Protein AF-A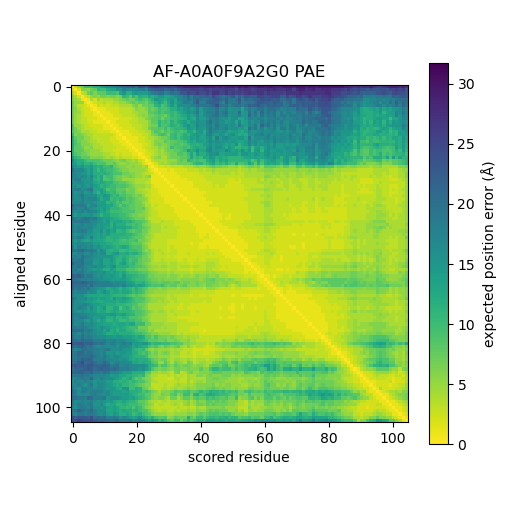0A0F9A2G0-F1 (afdb_monomer)

Sequence (105 aa):
MKNWKRGVAIFLLIVAPVAVYHLWPTDEARIRKLVMLEAQALGAEDMEAVMKGISFNYSDEKGLSYLLIKRLLERAFERYSDIKVSYNDMLVEVHEDGTATAVMD

Organism: NCBI:txid412755

Structure (mmCIF, N/CA/C/O backbone):
data_AF-A0A0F9A2G0-F1
#
_entry.id   AF-A0A0F9A2G0-F1
#
loop_
_atom_site.group_PDB
_atom_site.id
_atom_site.type_symbol
_atom_site.label_atom_id
_atom_site.label_alt_id
_atom_site.label_comp_id
_atom_site.label_asym_id
_atom_site.label_entity_id
_atom_site.label_seq_id
_atom_site.pdbx_PDB_ins_code
_atom_site.Cartn_x
_atom_site.Cartn_y
_atom_site.Cartn_z
_atom_site.occupancy
_atom_site.B_iso_or_equiv
_atom_site.auth_seq_id
_atom_site.auth_comp_id
_atom_site.auth_asym_id
_atom_site.auth_atom_id
_atom_site.pdbx_PDB_model_num
ATOM 1 N N . MET A 1 1 ? 40.776 -19.737 -24.112 1.00 56.19 1 MET A N 1
ATOM 2 C CA . MET A 1 1 ? 39.505 -19.787 -23.340 1.00 56.19 1 MET A CA 1
ATOM 3 C C . MET A 1 1 ? 39.167 -18.520 -22.525 1.00 56.19 1 MET A C 1
ATOM 5 O O . MET A 1 1 ? 38.017 -18.370 -22.134 1.00 56.19 1 MET A O 1
ATOM 9 N N . LYS A 1 2 ? 40.103 -17.585 -22.261 1.00 58.75 2 LYS A N 1
ATOM 10 C CA . LYS A 1 2 ? 39.864 -16.381 -21.422 1.00 58.75 2 LYS A CA 1
ATOM 11 C C . LYS A 1 2 ? 39.016 -15.280 -22.097 1.00 58.75 2 LYS A C 1
ATOM 13 O O . LYS A 1 2 ? 38.332 -14.530 -21.411 1.00 58.75 2 LYS A O 1
ATOM 18 N N . ASN A 1 3 ? 39.022 -15.215 -23.430 1.00 64.94 3 ASN A N 1
ATOM 19 C CA . ASN A 1 3 ? 38.399 -14.130 -24.206 1.00 64.94 3 ASN A CA 1
ATOM 20 C C . ASN A 1 3 ? 36.885 -14.326 -24.405 1.00 64.94 3 ASN A C 1
ATOM 22 O O . ASN A 1 3 ? 36.145 -13.354 -24.470 1.00 64.94 3 ASN A O 1
ATOM 26 N N . TRP A 1 4 ? 36.419 -15.579 -24.415 1.00 70.25 4 TRP A N 1
ATOM 27 C CA . TRP A 1 4 ? 34.996 -15.920 -24.517 1.00 70.25 4 TRP A CA 1
ATOM 28 C C . TRP A 1 4 ? 34.206 -15.436 -23.298 1.00 70.25 4 TRP A C 1
ATOM 30 O O . TRP A 1 4 ? 33.174 -14.790 -23.434 1.00 70.25 4 TRP A O 1
ATOM 40 N N . LYS A 1 5 ? 34.750 -15.650 -22.092 1.00 78.31 5 LYS A N 1
ATOM 41 C CA . LYS A 1 5 ? 34.139 -15.174 -20.840 1.00 78.31 5 LYS A CA 1
ATOM 42 C C . LYS A 1 5 ? 34.011 -13.646 -20.798 1.00 78.31 5 LYS A C 1
ATOM 44 O O . LYS A 1 5 ? 33.054 -13.136 -20.234 1.00 78.31 5 LYS A O 1
ATOM 49 N N . ARG A 1 6 ? 34.948 -12.923 -21.425 1.00 80.06 6 ARG A N 1
ATOM 50 C CA . ARG A 1 6 ? 34.902 -11.457 -21.557 1.00 80.06 6 ARG A CA 1
ATOM 51 C C . ARG A 1 6 ? 33.828 -11.008 -22.548 1.00 80.06 6 ARG A C 1
ATOM 53 O O . ARG A 1 6 ? 33.092 -10.085 -22.237 1.00 80.06 6 ARG A O 1
ATOM 60 N N . GLY A 1 7 ? 33.702 -11.690 -23.689 1.00 83.75 7 GLY A N 1
ATOM 61 C CA . GLY A 1 7 ? 32.632 -11.426 -24.657 1.00 83.75 7 GLY A CA 1
ATOM 62 C C . GLY A 1 7 ? 31.239 -11.653 -24.065 1.00 83.75 7 GLY A C 1
ATOM 63 O O . GLY A 1 7 ? 30.375 -10.792 -24.183 1.00 83.75 7 GLY A O 1
ATOM 64 N N . VAL A 1 8 ? 31.051 -12.759 -23.338 1.00 86.81 8 VAL A N 1
ATOM 65 C CA . VAL A 1 8 ? 29.795 -13.057 -22.626 1.00 86.81 8 VAL A CA 1
ATOM 66 C C . VAL A 1 8 ? 29.501 -12.021 -21.537 1.00 86.81 8 VAL A C 1
ATOM 68 O O . VAL A 1 8 ? 28.360 -11.590 -21.401 1.00 86.81 8 VAL A O 1
ATOM 71 N N . ALA A 1 9 ? 30.514 -11.582 -20.783 1.00 85.62 9 ALA A N 1
ATOM 72 C CA . ALA A 1 9 ? 30.334 -10.560 -19.753 1.00 85.62 9 ALA A CA 1
ATOM 73 C C . ALA A 1 9 ? 29.900 -9.204 -20.338 1.00 85.62 9 ALA A C 1
ATOM 75 O O . ALA A 1 9 ? 29.002 -8.571 -19.795 1.00 85.62 9 ALA A O 1
ATOM 76 N N . ILE A 1 10 ? 30.491 -8.782 -21.463 1.00 87.00 10 ILE A N 1
ATOM 77 C CA . ILE A 1 10 ? 30.102 -7.543 -22.158 1.00 87.00 10 ILE A CA 1
ATOM 78 C C . ILE A 1 10 ? 28.677 -7.662 -22.713 1.00 87.00 10 ILE A C 1
ATOM 80 O O . ILE A 1 10 ? 27.887 -6.733 -22.580 1.00 87.00 10 ILE A O 1
ATOM 84 N N . PHE A 1 11 ? 28.325 -8.820 -23.278 1.00 88.62 11 PHE A N 1
ATOM 85 C CA . PHE A 1 11 ? 26.973 -9.081 -23.767 1.00 88.62 11 PHE A CA 1
ATOM 86 C C . PHE A 1 11 ? 25.929 -8.995 -22.644 1.00 88.62 11 PHE A C 1
ATOM 88 O O . PHE A 1 11 ? 24.935 -8.289 -22.788 1.00 88.62 11 PHE A O 1
ATOM 95 N N . LEU A 1 12 ? 26.176 -9.632 -21.494 1.00 87.81 12 LEU A N 1
ATOM 96 C CA . LEU A 1 12 ? 25.285 -9.546 -20.331 1.00 87.81 12 LEU A CA 1
ATOM 97 C C . LEU A 1 12 ? 25.162 -8.120 -19.788 1.00 87.81 12 LEU A C 1
ATOM 99 O O . LEU A 1 12 ? 24.073 -7.728 -19.385 1.00 87.81 12 LEU A O 1
ATOM 103 N N . LEU A 1 13 ? 26.239 -7.333 -19.812 1.00 89.31 13 LEU A N 1
ATOM 104 C CA . LEU A 1 13 ? 26.227 -5.947 -19.339 1.00 89.31 13 LEU A CA 1
ATOM 105 C C . LEU A 1 13 ? 25.323 -5.042 -20.192 1.00 89.31 13 LEU A C 1
ATOM 107 O O . LEU A 1 13 ? 24.740 -4.103 -19.664 1.00 89.31 13 LEU A O 1
ATOM 111 N N . ILE A 1 14 ? 25.172 -5.343 -21.484 1.00 88.00 14 ILE A N 1
ATOM 112 C CA . ILE A 1 14 ? 24.284 -4.608 -22.396 1.00 88.00 14 ILE A CA 1
ATOM 113 C C . ILE A 1 14 ? 22.855 -5.162 -22.342 1.00 88.00 14 ILE A C 1
ATOM 115 O O . ILE A 1 14 ? 21.895 -4.398 -22.313 1.00 88.00 14 ILE A O 1
ATOM 119 N N . VAL A 1 15 ? 22.692 -6.486 -22.300 1.00 90.12 15 VAL A N 1
ATOM 120 C CA . VAL A 1 15 ? 21.367 -7.129 -22.324 1.00 90.12 15 VAL A CA 1
ATOM 121 C C . VAL A 1 15 ? 20.624 -6.968 -20.998 1.00 90.12 15 VAL A C 1
ATOM 123 O O . VAL A 1 15 ? 19.409 -6.794 -21.007 1.00 90.12 15 VAL A O 1
ATOM 126 N N . ALA A 1 16 ? 21.324 -6.981 -19.861 1.00 87.56 16 ALA A N 1
ATOM 127 C CA . ALA A 1 16 ? 20.703 -6.839 -18.546 1.00 87.56 16 ALA A CA 1
ATOM 128 C C . ALA A 1 16 ? 19.886 -5.539 -18.382 1.00 87.56 16 ALA A C 1
ATOM 130 O O . ALA A 1 16 ? 18.717 -5.651 -18.023 1.00 87.56 16 ALA A O 1
ATOM 131 N N . PRO A 1 17 ? 20.404 -4.326 -18.666 1.00 86.00 17 PRO A N 1
ATOM 132 C CA . PRO A 1 17 ? 19.614 -3.101 -18.521 1.00 86.00 17 PRO A CA 1
ATOM 133 C C . PRO A 1 17 ? 18.427 -3.039 -19.492 1.00 86.00 17 PRO A C 1
ATOM 135 O O . PRO A 1 17 ? 17.364 -2.558 -19.111 1.00 86.00 17 PRO A O 1
ATOM 138 N N . VAL A 1 18 ? 18.561 -3.584 -20.707 1.00 85.62 18 VAL A N 1
ATOM 139 C CA . VAL A 1 18 ? 17.450 -3.669 -21.675 1.00 85.62 18 VAL A CA 1
ATOM 140 C C . VAL A 1 18 ? 16.352 -4.609 -21.171 1.00 85.62 18 VAL A C 1
ATOM 142 O O . VAL A 1 18 ? 15.169 -4.278 -21.234 1.00 85.62 18 VAL A O 1
ATOM 145 N N . ALA A 1 19 ? 16.735 -5.764 -20.623 1.00 85.31 19 ALA A N 1
ATOM 146 C CA . ALA A 1 19 ? 15.794 -6.703 -20.026 1.00 85.31 19 ALA A CA 1
ATOM 147 C C . ALA A 1 19 ? 15.096 -6.099 -18.797 1.00 85.31 19 ALA A C 1
ATOM 149 O O . ALA A 1 19 ? 13.883 -6.230 -18.663 1.00 85.31 19 ALA A O 1
ATOM 150 N N . VAL A 1 20 ? 15.837 -5.396 -17.933 1.00 84.50 20 VAL A N 1
ATOM 151 C CA . VAL A 1 20 ? 15.280 -4.706 -16.758 1.00 84.50 20 VAL A CA 1
ATOM 152 C C . VAL A 1 20 ? 14.285 -3.626 -17.170 1.00 84.50 20 VAL A C 1
ATOM 154 O O . VAL A 1 20 ? 13.227 -3.543 -16.563 1.00 84.50 20 VAL A O 1
ATOM 157 N N . TYR A 1 21 ? 14.583 -2.845 -18.210 1.00 79.75 21 TYR A N 1
ATOM 158 C CA . TYR A 1 21 ? 13.673 -1.817 -18.719 1.00 79.75 21 TYR A CA 1
ATOM 159 C C . TYR A 1 21 ? 12.349 -2.411 -19.217 1.00 79.75 21 TYR A C 1
ATOM 161 O O . TYR A 1 21 ? 11.283 -1.920 -18.860 1.00 79.75 21 TYR A O 1
ATOM 169 N N . HIS A 1 22 ? 12.399 -3.504 -19.985 1.00 77.12 22 HIS A N 1
ATOM 170 C CA . HIS A 1 22 ? 11.187 -4.152 -20.497 1.00 77.12 22 HIS A CA 1
ATOM 171 C C . HIS A 1 22 ? 10.381 -4.913 -19.439 1.00 77.12 22 HIS A C 1
ATOM 173 O O . HIS A 1 22 ? 9.172 -5.061 -19.591 1.00 77.12 22 HIS A O 1
ATOM 179 N N . LEU A 1 23 ? 11.037 -5.410 -18.390 1.00 79.81 23 LEU A N 1
ATOM 180 C CA . LEU A 1 23 ? 10.389 -6.116 -17.282 1.00 79.81 23 LEU A CA 1
ATOM 181 C C . LEU A 1 23 ? 9.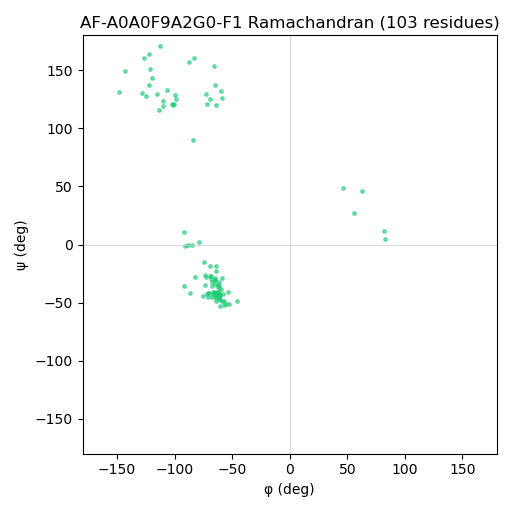983 -5.173 -16.140 1.00 79.81 23 LEU A C 1
ATOM 183 O O . LEU A 1 23 ? 9.428 -5.640 -15.142 1.00 79.81 23 LEU A O 1
ATOM 187 N N . TRP A 1 24 ? 10.271 -3.872 -16.251 1.00 79.62 24 TRP A N 1
ATOM 188 C CA . TRP A 1 24 ? 9.935 -2.919 -15.205 1.00 79.62 24 TRP A CA 1
ATOM 189 C C . TRP A 1 24 ? 8.414 -2.743 -15.136 1.00 79.62 24 TRP A C 1
ATOM 191 O O . TRP A 1 24 ? 7.784 -2.449 -16.154 1.00 79.62 24 TRP A O 1
ATOM 201 N N . PRO A 1 25 ? 7.795 -2.935 -13.960 1.00 80.38 25 PRO A N 1
ATOM 202 C CA . PRO A 1 25 ? 6.353 -2.804 -13.832 1.00 80.38 25 PRO A CA 1
ATOM 203 C C . PRO A 1 25 ? 5.927 -1.356 -14.090 1.00 80.38 25 PRO A C 1
ATOM 205 O O . PRO A 1 25 ? 6.556 -0.422 -13.588 1.00 80.38 25 PRO A O 1
ATOM 208 N N . THR A 1 26 ? 4.839 -1.181 -14.841 1.00 86.56 26 THR A N 1
ATOM 209 C CA . THR A 1 26 ? 4.227 0.134 -15.063 1.00 86.56 26 THR A CA 1
ATOM 210 C C . THR A 1 26 ? 3.655 0.681 -13.758 1.00 86.56 26 THR A C 1
ATOM 212 O O . THR A 1 26 ? 3.280 -0.083 -12.861 1.00 86.56 26 THR A O 1
ATOM 215 N N . ASP A 1 27 ? 3.561 2.005 -13.641 1.00 86.31 27 ASP A N 1
ATOM 216 C CA . ASP A 1 27 ? 3.005 2.629 -12.437 1.00 86.31 27 ASP A CA 1
ATOM 217 C C . ASP A 1 27 ? 1.544 2.229 -12.207 1.00 86.31 27 ASP A C 1
ATOM 219 O O . ASP A 1 27 ? 1.174 1.916 -11.077 1.00 86.31 27 ASP A O 1
ATOM 223 N N . GLU A 1 28 ? 0.756 2.068 -13.273 1.00 86.62 28 GLU A N 1
ATOM 224 C CA . GLU A 1 28 ? -0.584 1.478 -13.194 1.00 86.62 28 GLU A CA 1
ATOM 225 C C . GLU A 1 28 ? -0.567 0.085 -12.542 1.00 86.62 28 GLU A C 1
ATOM 227 O O . GLU A 1 28 ? -1.316 -0.175 -11.596 1.00 86.62 28 GLU A O 1
ATOM 232 N N . ALA A 1 29 ? 0.300 -0.821 -13.010 1.00 86.75 29 ALA A N 1
ATOM 233 C CA . ALA A 1 29 ? 0.382 -2.174 -12.464 1.00 86.75 29 ALA A CA 1
ATOM 234 C C . ALA A 1 29 ? 0.793 -2.162 -10.983 1.00 86.75 29 ALA A C 1
ATOM 236 O O . ALA A 1 29 ? 0.316 -2.984 -10.194 1.00 86.75 29 ALA A O 1
ATOM 237 N N . ARG A 1 30 ? 1.652 -1.215 -10.586 1.00 88.50 30 ARG A N 1
ATOM 238 C CA . ARG A 1 30 ? 2.056 -1.017 -9.188 1.00 88.50 30 ARG A CA 1
ATOM 239 C C . ARG A 1 30 ? 0.894 -0.521 -8.332 1.00 88.50 30 ARG A C 1
ATOM 241 O O . ARG A 1 30 ? 0.688 -1.078 -7.257 1.00 88.50 30 ARG A O 1
ATOM 248 N N . ILE A 1 31 ? 0.125 0.457 -8.808 1.00 89.25 31 ILE A N 1
ATOM 249 C CA . ILE A 1 31 ? -1.047 1.003 -8.104 1.00 89.25 31 ILE A CA 1
ATOM 250 C C . ILE A 1 31 ? -2.122 -0.071 -7.952 1.00 89.25 31 ILE A C 1
ATOM 252 O O . ILE A 1 31 ? -2.582 -0.323 -6.841 1.00 89.25 31 ILE A O 1
ATOM 256 N N . ARG A 1 32 ? -2.455 -0.788 -9.031 1.00 88.75 32 ARG A N 1
ATOM 257 C CA . ARG A 1 32 ? -3.428 -1.890 -8.991 1.00 88.75 32 ARG A CA 1
ATOM 258 C C . ARG A 1 32 ? -3.011 -2.971 -7.994 1.00 88.75 32 ARG A C 1
ATOM 260 O O . ARG A 1 32 ? -3.837 -3.464 -7.229 1.00 88.75 32 ARG A O 1
ATOM 267 N N . LYS A 1 33 ? -1.722 -3.329 -7.976 1.00 90.12 33 LYS A N 1
ATOM 268 C CA . LYS A 1 33 ? -1.182 -4.286 -7.006 1.00 90.12 33 LYS A CA 1
ATOM 269 C C . LYS A 1 33 ? -1.269 -3.757 -5.574 1.00 90.12 33 LYS A C 1
ATOM 271 O O . LYS A 1 33 ? -1.607 -4.531 -4.688 1.00 90.12 33 LYS A O 1
ATOM 276 N N . LEU A 1 34 ? -0.969 -2.477 -5.351 1.00 90.81 34 LEU A N 1
ATOM 277 C CA . LEU A 1 34 ? -1.068 -1.848 -4.035 1.00 90.81 34 LEU A CA 1
ATOM 278 C C . LEU A 1 34 ? -2.507 -1.918 -3.522 1.00 90.81 34 LEU A C 1
ATOM 280 O O . LEU A 1 34 ? -2.731 -2.483 -2.461 1.00 90.81 34 LEU A O 1
ATOM 284 N N . VAL A 1 35 ? -3.487 -1.470 -4.307 1.00 89.94 35 VAL A N 1
ATOM 285 C CA . VAL A 1 35 ? -4.904 -1.504 -3.906 1.00 89.94 35 VAL A CA 1
ATOM 286 C C . VAL A 1 35 ? -5.387 -2.933 -3.630 1.00 89.94 35 VAL A C 1
ATOM 288 O O . VAL A 1 35 ? -6.113 -3.166 -2.668 1.00 89.94 35 VAL A O 1
ATOM 291 N N . MET A 1 36 ? -4.946 -3.913 -4.425 1.00 89.75 36 MET A N 1
ATOM 292 C CA . MET A 1 36 ? -5.249 -5.324 -4.170 1.00 89.75 36 MET A CA 1
ATOM 293 C C . MET A 1 36 ? -4.683 -5.812 -2.826 1.00 89.75 36 MET A C 1
ATOM 295 O O . MET A 1 36 ? -5.360 -6.553 -2.115 1.00 89.75 36 MET A O 1
ATOM 299 N N . LEU A 1 37 ? -3.447 -5.436 -2.487 1.00 92.19 37 LEU A N 1
ATOM 300 C CA . LEU A 1 37 ? -2.826 -5.806 -1.212 1.00 92.19 37 LEU A CA 1
ATOM 301 C C . LEU A 1 37 ? -3.544 -5.146 -0.031 1.00 92.19 37 LEU A C 1
ATOM 303 O O . LEU A 1 37 ? -3.799 -5.816 0.963 1.00 92.19 37 LEU A O 1
ATOM 307 N N . GLU A 1 38 ? -3.936 -3.882 -0.173 1.00 91.94 38 GLU A N 1
ATOM 308 C CA . GLU A 1 38 ? -4.721 -3.160 0.832 1.00 91.94 38 GLU A CA 1
ATOM 309 C C . GLU A 1 38 ? -6.094 -3.803 1.055 1.00 91.94 38 GLU A C 1
ATOM 311 O O . GLU A 1 38 ? -6.511 -4.000 2.194 1.00 91.94 38 GLU A O 1
ATOM 316 N N . ALA A 1 39 ? -6.782 -4.214 -0.015 1.00 91.31 39 ALA A N 1
ATOM 317 C CA . ALA A 1 39 ? -8.056 -4.923 0.093 1.00 91.31 39 ALA A CA 1
ATOM 318 C C . ALA A 1 39 ? -7.913 -6.259 0.846 1.00 91.31 39 ALA A C 1
ATOM 320 O O . ALA A 1 39 ? -8.762 -6.599 1.671 1.00 91.31 39 ALA A O 1
ATOM 321 N N . GLN A 1 40 ? -6.828 -7.001 0.595 1.00 92.94 40 GLN A N 1
ATOM 322 C CA . GLN A 1 40 ? -6.524 -8.236 1.325 1.00 92.94 40 GLN A CA 1
ATOM 323 C C . GLN A 1 40 ? -6.196 -7.963 2.796 1.00 92.94 40 GLN A C 1
ATOM 325 O O . GLN A 1 40 ? -6.690 -8.676 3.664 1.00 92.94 40 GLN A O 1
ATOM 330 N N . ALA A 1 41 ? -5.405 -6.927 3.078 1.00 94.0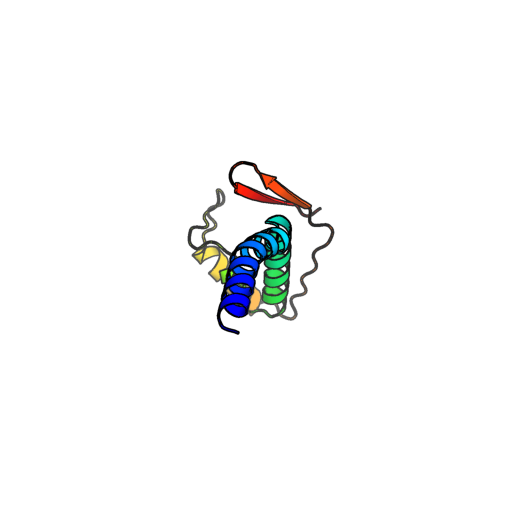6 41 ALA A N 1
ATOM 331 C CA . ALA A 1 41 ? -5.048 -6.530 4.436 1.00 94.06 41 ALA A CA 1
ATOM 332 C C . ALA A 1 41 ? -6.277 -6.097 5.249 1.00 94.06 41 ALA A C 1
ATOM 334 O O . ALA A 1 41 ? -6.435 -6.518 6.393 1.00 94.06 41 ALA A O 1
ATOM 335 N N . LEU A 1 42 ? -7.186 -5.329 4.638 1.00 93.31 42 LEU A N 1
ATOM 336 C CA . LEU A 1 42 ? -8.467 -4.946 5.234 1.00 93.31 42 LEU A CA 1
ATOM 337 C C . LEU A 1 42 ? -9.337 -6.168 5.547 1.00 93.31 42 LEU A C 1
ATOM 339 O O . LEU A 1 42 ? -9.892 -6.250 6.638 1.00 93.31 42 LEU A O 1
ATOM 343 N N . GLY A 1 43 ? -9.447 -7.117 4.612 1.00 91.69 43 GLY A N 1
ATOM 344 C CA . GLY A 1 43 ? -10.224 -8.342 4.825 1.00 91.69 43 GLY A CA 1
ATOM 345 C C . GLY A 1 43 ? -9.612 -9.294 5.858 1.00 91.69 43 GLY A C 1
ATOM 346 O O . GLY A 1 43 ? -10.330 -10.045 6.506 1.00 91.69 43 GLY A O 1
ATOM 347 N N . ALA A 1 44 ? -8.291 -9.249 6.035 1.00 94.12 44 ALA A N 1
ATOM 348 C CA . ALA A 1 44 ? -7.577 -9.985 7.075 1.00 94.12 44 ALA A CA 1
ATOM 349 C C . ALA A 1 44 ? -7.535 -9.247 8.427 1.00 94.12 44 ALA A C 1
ATOM 351 O O . ALA A 1 44 ? -6.933 -9.761 9.367 1.00 94.12 44 ALA A O 1
ATOM 352 N N . GLU A 1 45 ? -8.129 -8.050 8.515 1.00 93.69 45 GLU A N 1
ATOM 353 C CA . GLU A 1 45 ? -8.096 -7.179 9.697 1.00 93.69 45 GLU A CA 1
ATOM 354 C C . GLU A 1 45 ? -6.653 -6.851 10.165 1.00 93.69 45 GLU A C 1
ATOM 356 O O . GLU A 1 45 ? -6.395 -6.544 11.331 1.00 93.69 45 GLU A O 1
ATOM 361 N N . ASP A 1 46 ? -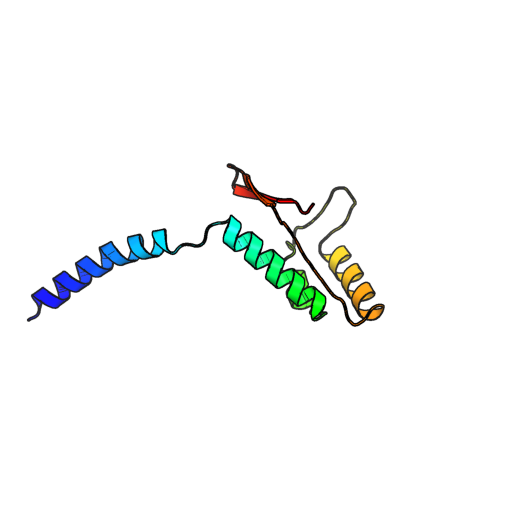5.686 -6.867 9.237 1.00 94.81 46 ASP A N 1
ATOM 362 C CA . ASP A 1 46 ? -4.273 -6.582 9.509 1.00 94.81 46 ASP A CA 1
ATOM 363 C C . ASP A 1 46 ? -4.011 -5.070 9.480 1.00 94.81 46 ASP A C 1
ATOM 365 O O . ASP A 1 46 ? -3.672 -4.474 8.455 1.00 94.81 46 ASP A O 1
ATOM 369 N N . MET A 1 47 ? -4.160 -4.440 10.646 1.00 94.69 47 MET A N 1
ATOM 370 C CA . MET A 1 47 ? -3.937 -3.004 10.837 1.00 94.69 47 MET A CA 1
ATOM 371 C C . MET A 1 47 ? -2.556 -2.538 10.363 1.00 94.69 47 MET A C 1
ATOM 373 O O . MET A 1 47 ? -2.422 -1.447 9.808 1.00 94.69 47 MET A O 1
ATOM 377 N N . GLU A 1 48 ? -1.506 -3.320 10.617 1.00 93.69 48 GLU A N 1
ATOM 378 C CA . GLU A 1 48 ? -0.150 -2.902 10.269 1.00 93.69 48 GLU A CA 1
ATOM 379 C C . GLU A 1 48 ? 0.036 -2.899 8.753 1.00 93.69 48 GLU A C 1
ATOM 381 O O . GLU A 1 48 ? 0.635 -1.970 8.207 1.00 93.69 48 GLU A O 1
ATOM 386 N N . ALA A 1 49 ? -0.491 -3.919 8.076 1.00 94.31 49 ALA A N 1
ATOM 387 C CA . ALA A 1 49 ? -0.470 -3.993 6.626 1.00 94.31 49 ALA A CA 1
ATOM 388 C C . ALA A 1 49 ? -1.290 -2.864 5.986 1.00 94.31 49 ALA A C 1
ATOM 390 O O . ALA A 1 49 ? -0.751 -2.186 5.118 1.00 94.31 49 ALA A O 1
ATOM 391 N N . VAL A 1 50 ? -2.510 -2.587 6.466 1.00 94.56 50 VAL A N 1
ATOM 392 C CA . VAL A 1 50 ? -3.354 -1.500 5.925 1.00 94.56 50 VAL A CA 1
ATOM 393 C C . VAL A 1 50 ? -2.685 -0.131 6.071 1.00 94.56 50 VAL A C 1
ATOM 395 O O . VAL A 1 50 ? -2.666 0.698 5.163 1.00 94.56 50 VAL A O 1
ATOM 398 N N . MET A 1 51 ? -2.081 0.139 7.228 1.00 94.69 51 MET A N 1
ATOM 399 C CA . MET A 1 51 ? -1.447 1.438 7.445 1.00 94.69 51 MET A CA 1
ATOM 400 C C . MET A 1 51 ? -0.189 1.645 6.584 1.00 94.69 51 MET A C 1
ATOM 402 O O . MET A 1 51 ? 0.199 2.794 6.381 1.00 94.69 51 MET A O 1
ATOM 406 N N . LYS A 1 52 ? 0.437 0.586 6.039 1.00 94.00 52 LYS A N 1
ATOM 407 C CA . LYS A 1 52 ? 1.584 0.708 5.113 1.00 94.00 52 LYS A CA 1
ATOM 408 C C . LYS A 1 52 ? 1.193 1.290 3.754 1.00 94.00 52 LYS A C 1
ATOM 410 O O . LYS A 1 52 ? 2.044 1.917 3.123 1.00 94.00 52 LYS A O 1
ATOM 415 N N . GLY A 1 53 ? -0.054 1.118 3.316 1.00 91.62 53 GLY A N 1
ATOM 416 C CA . GLY A 1 53 ? -0.571 1.742 2.097 1.00 91.62 53 GLY A CA 1
ATOM 417 C C . GLY A 1 53 ? -0.866 3.233 2.240 1.00 91.62 53 GLY A C 1
ATOM 418 O O . GLY A 1 53 ? -1.014 3.932 1.238 1.00 91.62 53 GLY A O 1
ATOM 419 N N . ILE A 1 54 ? -0.926 3.744 3.472 1.00 92.81 54 ILE A N 1
ATOM 420 C CA . ILE A 1 54 ? -1.266 5.137 3.761 1.00 92.81 54 ILE A CA 1
ATOM 421 C C . ILE A 1 54 ? 0.010 5.932 4.024 1.00 92.81 54 ILE A C 1
ATOM 423 O O . ILE A 1 54 ? 0.835 5.584 4.867 1.00 92.81 54 ILE A O 1
ATOM 427 N N . SER A 1 55 ? 0.161 7.060 3.329 1.00 92.06 55 SER A N 1
ATOM 428 C CA . SER A 1 55 ? 1.280 7.973 3.567 1.00 92.06 55 SER A CA 1
ATOM 429 C C . SER A 1 55 ? 1.284 8.480 5.012 1.00 92.06 55 SER A C 1
ATOM 431 O O . SER A 1 55 ? 0.275 8.979 5.507 1.00 92.06 55 SER A O 1
ATOM 433 N N . PHE A 1 56 ? 2.443 8.440 5.673 1.00 93.81 56 PHE A N 1
ATOM 434 C CA . PHE A 1 56 ? 2.615 9.002 7.020 1.00 93.81 56 PHE A CA 1
ATOM 435 C C . PHE A 1 56 ? 2.288 10.504 7.082 1.00 93.81 56 PHE A C 1
ATOM 437 O O . PHE A 1 56 ? 1.828 11.004 8.106 1.00 93.81 56 PHE A O 1
ATOM 444 N N . ASN A 1 57 ? 2.476 11.207 5.962 1.00 94.31 57 ASN A N 1
ATOM 445 C CA . ASN A 1 57 ? 2.169 12.629 5.818 1.00 94.31 57 ASN A CA 1
ATOM 446 C C . ASN A 1 57 ? 0.748 12.876 5.294 1.00 94.31 57 ASN A C 1
ATOM 448 O O . ASN A 1 57 ? 0.437 13.998 4.897 1.00 94.31 57 ASN A O 1
ATOM 452 N N . TYR A 1 58 ? -0.104 11.846 5.237 1.00 92.62 58 TYR A N 1
ATOM 453 C CA . TYR A 1 58 ? -1.477 12.006 4.782 1.00 92.62 58 TYR A CA 1
ATOM 454 C C . TYR A 1 58 ? -2.215 13.013 5.666 1.00 92.62 58 TYR A C 1
ATOM 456 O O . TYR A 1 58 ? -2.291 12.854 6.891 1.00 92.62 58 TYR A O 1
ATOM 464 N N . SER A 1 59 ? -2.785 14.019 5.009 1.00 94.31 59 SER A N 1
ATOM 465 C CA . SER A 1 59 ? -3.732 14.972 5.564 1.00 94.31 59 SER A CA 1
ATOM 466 C C . SER A 1 59 ? -4.687 15.382 4.453 1.00 94.31 59 SER A C 1
ATOM 468 O O . SER A 1 59 ? -4.225 15.750 3.374 1.00 94.31 59 SER A O 1
ATOM 470 N N . ASP A 1 60 ? -5.990 15.352 4.710 1.00 92.00 60 ASP A N 1
ATOM 471 C CA . ASP A 1 60 ? -6.990 15.841 3.759 1.00 92.00 60 ASP A CA 1
ATOM 472 C C . ASP A 1 60 ? -7.718 17.101 4.243 1.00 92.00 60 ASP A C 1
ATOM 474 O O . ASP A 1 60 ? -7.592 17.535 5.391 1.00 92.00 60 ASP A O 1
ATOM 478 N N . GLU A 1 61 ? -8.495 17.697 3.338 1.00 93.00 61 GLU A N 1
ATOM 479 C CA . GLU A 1 61 ? -9.287 18.908 3.586 1.00 93.00 61 GLU A CA 1
ATOM 480 C C . GLU A 1 61 ? -10.383 18.706 4.644 1.00 93.00 61 GLU A C 1
ATOM 482 O O . GLU A 1 61 ? -10.884 19.670 5.221 1.00 93.00 61 GLU A O 1
ATOM 487 N N . LYS A 1 62 ? -10.756 17.451 4.923 1.00 90.19 62 LYS A N 1
ATOM 488 C CA . LYS A 1 62 ? -11.758 17.082 5.930 1.00 90.19 62 LYS A CA 1
ATOM 489 C C . LYS A 1 62 ? -11.137 16.899 7.320 1.00 90.19 62 LYS A C 1
ATOM 491 O O . LYS A 1 62 ? -11.859 16.606 8.273 1.00 90.19 62 LYS A O 1
ATOM 496 N N . GLY A 1 63 ? -9.822 17.082 7.451 1.00 89.94 63 GLY A N 1
ATOM 497 C CA . GLY A 1 63 ? -9.083 16.944 8.703 1.00 89.94 63 GLY A CA 1
ATOM 498 C C . GLY A 1 63 ? -8.716 15.501 9.059 1.00 89.94 63 GLY A C 1
ATOM 499 O O . GLY A 1 63 ? -8.292 15.249 10.192 1.00 89.94 63 GLY A O 1
ATOM 500 N N . LEU A 1 64 ? -8.860 14.543 8.134 1.00 94.06 64 LEU A N 1
ATOM 501 C CA . LEU A 1 64 ? -8.325 13.201 8.337 1.00 94.06 64 LEU A CA 1
ATOM 502 C C . LEU A 1 64 ? -6.809 13.243 8.198 1.00 94.06 64 LEU A C 1
ATOM 504 O O 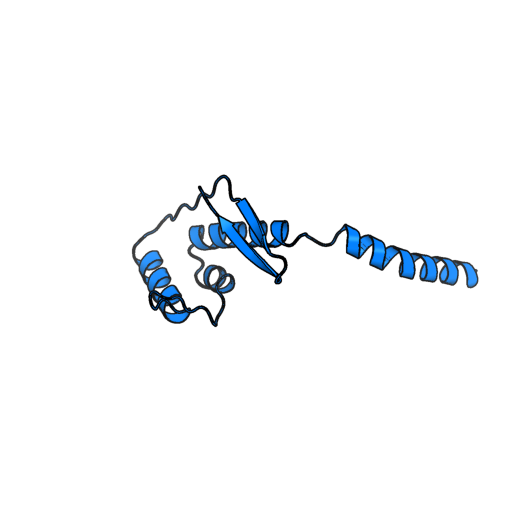. LEU A 1 64 ? -6.268 13.747 7.221 1.00 94.06 64 LEU A O 1
ATOM 508 N N . SER A 1 65 ? -6.131 12.674 9.188 1.00 96.38 65 SER A N 1
ATOM 509 C CA . SER A 1 65 ? -4.682 12.492 9.209 1.00 96.38 65 SER A CA 1
ATOM 510 C C . SER A 1 65 ? -4.347 11.016 9.366 1.00 96.38 65 SER A C 1
ATOM 512 O O . SER A 1 65 ? -5.191 10.237 9.816 1.00 96.38 65 SER A O 1
ATOM 514 N N . TYR A 1 66 ? -3.100 10.640 9.081 1.00 94.69 66 TYR A N 1
ATOM 515 C CA . TYR A 1 66 ? -2.598 9.275 9.279 1.00 94.69 66 TYR A CA 1
ATOM 516 C C . TYR A 1 66 ? -2.994 8.673 10.644 1.00 94.69 66 TYR A C 1
ATOM 518 O O . TYR A 1 66 ? -3.544 7.574 10.725 1.00 94.69 66 TYR A O 1
ATOM 526 N N . LEU A 1 67 ? -2.788 9.424 11.735 1.00 95.44 67 LEU A N 1
ATOM 527 C CA . LEU A 1 67 ? -3.127 8.969 13.089 1.00 95.44 67 LEU A CA 1
ATOM 528 C C . LEU A 1 67 ? -4.636 8.830 13.312 1.00 95.44 67 LEU A C 1
ATOM 530 O O . LEU A 1 67 ? -5.069 7.940 14.047 1.00 95.44 67 LEU A O 1
ATOM 534 N N . LEU A 1 68 ? -5.436 9.719 12.718 1.00 95.25 68 LEU A N 1
ATOM 535 C CA . LEU A 1 68 ? -6.885 9.657 12.853 1.00 95.25 68 LEU A CA 1
ATOM 536 C C . LEU A 1 68 ? -7.449 8.463 12.082 1.00 95.25 68 LEU A C 1
ATOM 538 O O . LEU A 1 68 ? -8.278 7.745 12.635 1.00 95.25 68 LEU A O 1
ATOM 542 N N . ILE A 1 69 ? -6.952 8.206 10.868 1.00 95.38 69 ILE A N 1
ATOM 543 C CA . ILE A 1 69 ? -7.336 7.034 10.074 1.00 95.38 69 ILE A CA 1
ATOM 544 C C . ILE A 1 69 ? -7.030 5.751 10.841 1.00 95.38 69 ILE A C 1
ATOM 546 O O . ILE A 1 69 ? -7.933 4.937 11.024 1.00 95.38 69 ILE A O 1
ATOM 550 N N . LYS A 1 70 ? -5.814 5.616 11.390 1.00 95.81 70 LYS A N 1
ATOM 551 C CA . LYS A 1 70 ? -5.438 4.452 12.202 1.00 95.81 70 LYS A CA 1
ATOM 552 C C . LYS A 1 70 ? -6.439 4.192 13.330 1.00 95.81 70 LYS A C 1
ATOM 554 O O . LYS A 1 70 ? -6.986 3.102 13.438 1.00 95.81 70 LYS A O 1
ATOM 559 N N . ARG A 1 71 ? -6.756 5.221 14.122 1.00 96.06 71 ARG A N 1
ATOM 560 C CA . ARG A 1 71 ? -7.712 5.104 15.241 1.00 96.06 71 ARG A CA 1
ATOM 561 C C . ARG A 1 71 ? -9.143 4.792 14.807 1.00 96.06 71 ARG A C 1
ATOM 563 O O . ARG A 1 71 ? -9.919 4.282 15.616 1.00 96.06 71 ARG A O 1
ATOM 570 N N . LEU A 1 72 ? -9.543 5.211 13.608 1.00 95.12 72 LEU A N 1
ATOM 571 C CA . LEU A 1 72 ? -10.867 4.914 13.063 1.00 95.12 72 LEU A CA 1
ATOM 572 C C . LEU A 1 72 ? -10.942 3.462 12.595 1.00 95.12 72 LEU A C 1
ATOM 574 O O . LEU A 1 72 ? -11.912 2.783 12.923 1.00 95.12 72 LEU A O 1
ATOM 578 N N . LEU A 1 73 ? -9.909 2.986 11.899 1.00 94.38 73 LEU A N 1
ATOM 579 C CA . LEU A 1 73 ? -9.807 1.600 11.458 1.00 94.38 73 LEU A CA 1
ATOM 580 C C . LEU A 1 73 ? -9.705 0.642 12.653 1.00 94.38 73 LEU A C 1
ATOM 582 O O . LEU A 1 73 ? -10.409 -0.358 12.668 1.00 94.38 73 LEU A O 1
ATOM 586 N N . GLU A 1 74 ? -8.916 0.969 13.687 1.00 95.19 74 GLU A N 1
ATOM 587 C CA . GLU A 1 74 ? -8.796 0.146 14.908 1.00 95.19 74 GLU A CA 1
ATOM 588 C C . GLU A 1 74 ? -10.170 -0.061 15.551 1.00 95.19 74 GLU A C 1
ATOM 590 O O . GLU A 1 74 ? -10.595 -1.186 15.796 1.00 95.19 74 GLU A O 1
ATOM 595 N N . ARG A 1 75 ? -10.931 1.027 15.712 1.00 95.06 75 ARG A N 1
ATOM 596 C CA . ARG A 1 75 ? -12.304 0.960 16.227 1.00 95.06 75 ARG A CA 1
ATOM 597 C C . ARG A 1 75 ? -13.263 0.210 15.307 1.00 95.06 75 ARG A C 1
ATOM 599 O O . ARG A 1 75 ? -14.251 -0.337 15.794 1.00 95.06 75 ARG A O 1
ATOM 606 N N . ALA A 1 76 ? -13.038 0.236 13.995 1.00 93.56 76 ALA A N 1
ATOM 607 C CA . ALA A 1 76 ? -13.853 -0.511 13.047 1.00 93.56 76 ALA A CA 1
ATOM 608 C C . ALA A 1 76 ? -13.592 -2.018 13.173 1.00 93.56 76 ALA A C 1
ATOM 610 O O . ALA A 1 76 ? -14.555 -2.772 13.267 1.00 93.56 76 ALA A O 1
ATOM 611 N N . PHE A 1 77 ? -12.328 -2.435 13.259 1.00 93.88 77 PHE A N 1
ATOM 612 C CA . PHE A 1 77 ? -11.935 -3.841 13.420 1.00 93.88 77 PHE A CA 1
ATOM 613 C C . PHE A 1 77 ? -12.341 -4.405 14.789 1.00 93.88 77 PHE A C 1
ATOM 615 O O . PHE A 1 77 ? -12.718 -5.561 14.899 1.00 93.88 77 PHE A O 1
ATOM 622 N N . GLU A 1 78 ? -12.361 -3.588 15.846 1.00 93.69 78 GLU A N 1
ATOM 623 C CA . GLU A 1 78 ? -12.901 -4.015 17.147 1.0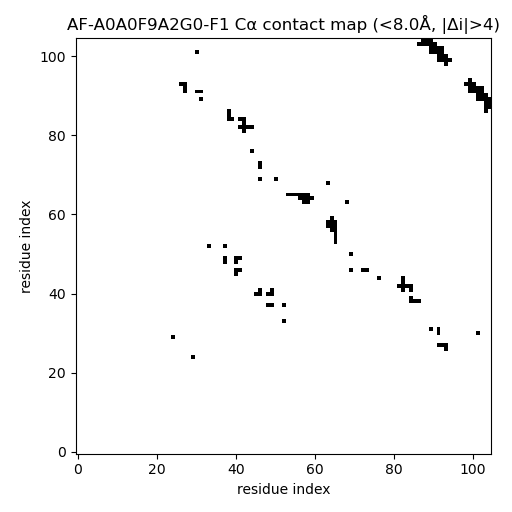0 93.69 78 GLU A CA 1
ATOM 624 C C . GLU A 1 78 ? -14.423 -4.229 17.125 1.00 93.69 78 GLU A C 1
ATOM 626 O O . GLU A 1 78 ? -14.966 -5.006 17.913 1.00 93.69 78 GLU A O 1
ATOM 631 N N . ARG A 1 79 ? -15.137 -3.490 16.269 1.00 94.56 79 ARG A N 1
ATOM 632 C CA . ARG A 1 79 ? -16.605 -3.481 16.234 1.00 94.56 79 ARG A CA 1
ATOM 633 C C . ARG A 1 79 ? -17.182 -4.500 15.259 1.00 94.56 79 ARG A C 1
ATOM 635 O O . ARG A 1 79 ? -18.268 -5.021 15.508 1.00 94.56 79 ARG A O 1
ATOM 642 N N . TYR A 1 80 ? -16.510 -4.717 14.138 1.00 91.56 80 TYR A N 1
ATOM 643 C CA . TYR A 1 80 ? -16.980 -5.542 13.036 1.00 91.56 80 TYR A CA 1
ATOM 644 C C . TYR A 1 80 ? -15.998 -6.685 12.807 1.00 91.56 80 TYR A C 1
ATOM 646 O O . TYR A 1 80 ? -14.799 -6.489 12.924 1.00 91.56 80 TYR A O 1
ATOM 654 N N . SER A 1 81 ? -16.524 -7.858 12.466 1.00 87.19 81 SER A N 1
ATOM 655 C CA . SER A 1 81 ? -15.735 -9.042 12.109 1.00 87.19 81 SER A CA 1
ATOM 656 C C . SER A 1 81 ? -16.191 -9.578 10.753 1.00 87.19 81 SER A C 1
ATOM 658 O O . SER A 1 81 ? -17.310 -9.274 10.326 1.00 87.19 81 SER A O 1
ATOM 660 N N . ASP A 1 82 ? -15.342 -10.375 10.098 1.00 90.31 82 ASP A N 1
ATOM 661 C CA . ASP A 1 82 ? -15.597 -10.961 8.766 1.00 90.31 82 ASP A CA 1
ATOM 662 C C . ASP A 1 82 ? -15.752 -9.880 7.678 1.00 90.31 82 ASP A C 1
ATOM 664 O O . ASP A 1 82 ? -16.685 -9.885 6.866 1.00 90.31 82 ASP A O 1
ATOM 668 N N . ILE A 1 83 ? -14.832 -8.908 7.686 1.00 88.75 83 ILE A N 1
ATOM 669 C CA . ILE A 1 83 ? -14.792 -7.821 6.706 1.00 88.75 83 ILE A CA 1
ATOM 670 C C . ILE A 1 83 ? -14.519 -8.401 5.313 1.00 88.75 83 ILE A C 1
ATOM 672 O O . ILE A 1 83 ? -13.481 -9.004 5.051 1.00 88.75 83 ILE A O 1
ATOM 676 N N . LYS A 1 84 ? -15.448 -8.176 4.380 1.00 88.88 84 LYS A N 1
ATOM 677 C CA . LYS A 1 84 ? -15.309 -8.583 2.976 1.00 88.88 84 LYS A CA 1
ATOM 678 C C . LYS A 1 84 ? -15.124 -7.355 2.108 1.00 88.88 84 LYS A C 1
ATOM 680 O O . LYS A 1 84 ? -16.001 -6.497 2.050 1.00 88.88 84 LYS A O 1
ATOM 685 N N . VAL A 1 85 ? -13.987 -7.295 1.425 1.00 86.00 85 VAL A N 1
ATOM 686 C CA . VAL A 1 85 ? -13.649 -6.208 0.506 1.00 86.00 85 VAL A CA 1
ATOM 687 C C . VAL A 1 85 ? -13.677 -6.743 -0.919 1.00 86.00 85 VAL A C 1
ATOM 689 O O . VAL A 1 85 ? -12.982 -7.702 -1.248 1.00 86.00 85 VAL A O 1
ATOM 692 N N . SER A 1 86 ? -14.482 -6.112 -1.767 1.00 83.88 86 SER A N 1
ATOM 693 C CA . SER A 1 86 ? -14.522 -6.351 -3.209 1.00 83.88 86 SER A CA 1
ATOM 694 C C . SER A 1 86 ? -14.246 -5.045 -3.934 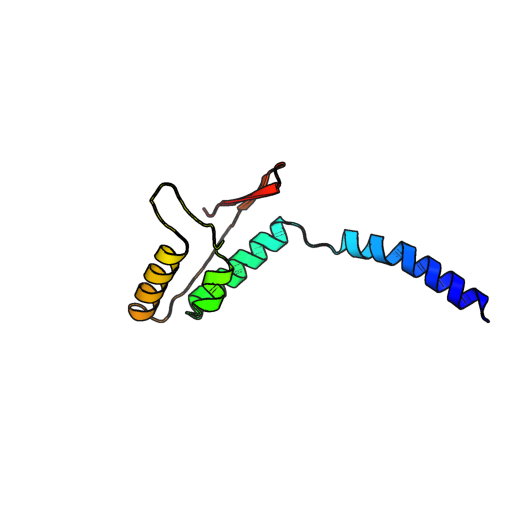1.00 83.88 86 SER A C 1
ATOM 696 O O . SER A 1 86 ? -14.801 -4.014 -3.561 1.00 83.88 86 SER A O 1
ATOM 698 N N . TYR A 1 87 ? -13.437 -5.097 -4.984 1.00 77.12 87 TYR A N 1
ATOM 699 C CA . TYR A 1 87 ? -13.211 -3.976 -5.887 1.00 77.12 87 TYR A CA 1
ATOM 700 C C . TYR A 1 87 ? -13.442 -4.467 -7.318 1.00 77.12 87 TYR A C 1
ATOM 702 O O . TYR A 1 87 ? -12.903 -5.502 -7.708 1.00 77.12 87 TYR A O 1
ATOM 710 N N . ASN A 1 88 ? -14.247 -3.737 -8.085 1.00 77.75 88 ASN A N 1
ATOM 711 C CA . ASN A 1 88 ? -14.491 -3.994 -9.503 1.00 77.75 88 ASN A CA 1
ATOM 712 C C . ASN A 1 88 ? -14.096 -2.750 -10.304 1.00 77.75 88 ASN A C 1
ATOM 714 O O . ASN A 1 88 ? -14.107 -1.650 -9.764 1.00 77.75 88 ASN A O 1
ATOM 718 N N . ASP A 1 89 ? -13.687 -2.954 -11.557 1.00 76.12 89 ASP A N 1
ATOM 719 C CA . ASP A 1 89 ? -13.524 -1.905 -12.575 1.00 76.12 89 ASP A CA 1
ATOM 720 C C . ASP A 1 89 ? -12.783 -0.633 -12.121 1.00 76.12 89 ASP A C 1
ATOM 722 O O . ASP A 1 89 ? -13.187 0.494 -12.375 1.00 76.12 89 ASP A O 1
ATOM 726 N N . MET A 1 90 ? -11.632 -0.827 -11.469 1.00 83.00 90 MET A N 1
ATOM 727 C CA . MET A 1 90 ? -10.736 0.268 -11.094 1.00 83.00 90 MET A CA 1
ATOM 728 C C . MET A 1 90 ? -10.023 0.838 -12.324 1.00 83.00 90 MET A C 1
ATOM 730 O O . MET A 1 90 ? -9.253 0.126 -12.989 1.00 83.00 90 MET A O 1
ATOM 734 N N . LEU A 1 91 ? -10.232 2.130 -12.563 1.00 86.06 91 LEU A N 1
ATOM 735 C CA . LEU A 1 91 ? -9.536 2.921 -13.567 1.00 86.06 91 LEU A CA 1
ATOM 736 C C . LEU A 1 91 ? -8.407 3.702 -12.890 1.00 86.06 91 LEU A C 1
ATOM 738 O O . LEU A 1 91 ? -8.623 4.395 -11.899 1.00 86.06 91 LEU A O 1
ATOM 742 N N . VAL A 1 92 ? -7.184 3.549 -13.394 1.00 86.88 92 VAL A N 1
ATOM 743 C CA . VAL A 1 92 ? -6.002 4.226 -12.853 1.00 86.88 92 VAL A CA 1
ATOM 744 C C . VAL A 1 92 ? -5.502 5.218 -13.890 1.00 86.88 92 VAL A C 1
ATOM 746 O O . VAL A 1 92 ? -5.058 4.826 -14.966 1.00 86.88 92 VAL A O 1
ATOM 749 N N . GLU A 1 93 ? -5.552 6.497 -13.545 1.00 88.56 93 GLU A N 1
ATOM 750 C CA . GLU A 1 93 ? -4.991 7.585 -14.339 1.00 88.56 93 GLU A CA 1
ATOM 751 C C . GLU A 1 93 ? -3.650 7.986 -13.737 1.00 88.56 93 GLU A C 1
ATOM 753 O O . GLU A 1 93 ? -3.568 8.347 -12.563 1.00 88.56 93 GLU A O 1
ATOM 758 N N . VAL A 1 94 ? -2.587 7.894 -14.535 1.00 87.38 94 VAL A N 1
ATOM 759 C CA . VAL A 1 94 ? -1.252 8.366 -14.158 1.00 87.38 94 VAL A CA 1
ATOM 760 C C . VAL A 1 94 ? -1.017 9.695 -14.864 1.00 87.38 94 VAL A C 1
ATOM 762 O O . VAL A 1 94 ? -1.071 9.763 -16.092 1.00 87.38 94 VAL A O 1
ATOM 765 N N . HIS A 1 95 ? -0.776 10.743 -14.084 1.00 88.19 95 HIS A N 1
ATOM 766 C CA . HIS A 1 95 ? -0.578 12.107 -14.566 1.00 88.19 95 HIS A CA 1
ATOM 767 C C . HIS A 1 95 ? 0.895 12.356 -14.914 1.00 88.19 95 HIS A C 1
ATOM 769 O O . HIS A 1 95 ? 1.801 11.700 -14.397 1.00 88.19 95 HIS A O 1
ATOM 775 N N . GLU A 1 96 ? 1.155 13.334 -15.784 1.00 84.00 96 GLU A N 1
ATOM 776 C CA . GLU A 1 96 ? 2.519 13.669 -16.232 1.00 84.00 96 GLU A CA 1
ATOM 777 C C . GLU A 1 96 ? 3.427 14.184 -15.100 1.00 84.00 96 GLU A C 1
ATOM 779 O O . GLU A 1 96 ? 4.650 14.081 -15.190 1.00 84.00 96 GLU A O 1
ATOM 784 N N . ASP A 1 97 ? 2.842 14.713 -14.021 1.00 86.38 97 ASP A N 1
ATOM 785 C CA . ASP A 1 97 ? 3.556 15.209 -12.839 1.00 86.38 97 ASP A CA 1
ATOM 786 C C . ASP A 1 97 ? 4.010 14.092 -11.876 1.00 86.38 97 ASP A C 1
ATOM 788 O O . ASP A 1 97 ? 4.614 14.367 -10.837 1.00 86.38 97 ASP A O 1
ATOM 792 N N . GLY A 1 98 ? 3.749 12.828 -12.228 1.00 81.31 98 GLY A N 1
ATOM 793 C CA . GLY A 1 98 ? 4.086 11.656 -11.425 1.00 81.31 98 GLY A CA 1
ATOM 794 C C . GLY A 1 98 ? 3.074 11.346 -10.321 1.00 81.31 98 GLY A C 1
ATOM 795 O O . GLY A 1 98 ? 3.307 10.431 -9.526 1.00 81.31 98 GLY A O 1
ATOM 796 N N . THR A 1 99 ? 1.959 12.077 -10.252 1.00 87.38 99 THR A N 1
ATOM 797 C CA . THR A 1 99 ? 0.817 11.707 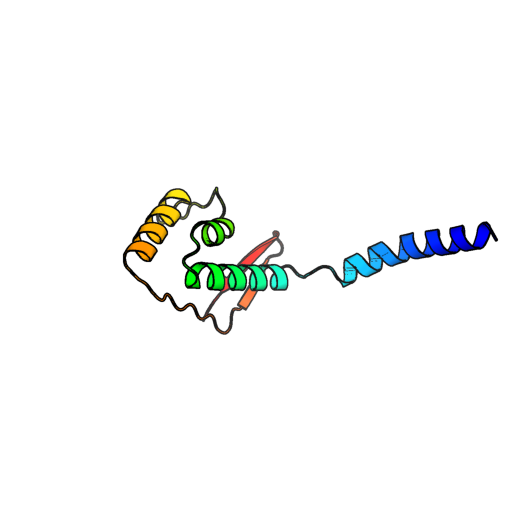-9.415 1.00 87.38 99 THR A CA 1
ATOM 798 C C . THR A 1 99 ? -0.073 10.700 -10.137 1.00 87.38 99 THR A C 1
ATOM 800 O O . THR A 1 99 ? -0.010 10.527 -11.353 1.00 87.38 99 THR A O 1
ATOM 803 N N . ALA A 1 100 ? -0.903 9.990 -9.380 1.00 89.38 100 ALA A N 1
ATOM 804 C CA . ALA A 1 100 ? -1.869 9.075 -9.959 1.00 89.38 100 ALA A CA 1
ATOM 805 C C . ALA A 1 100 ? -3.169 9.085 -9.166 1.00 89.38 100 ALA A C 1
ATOM 80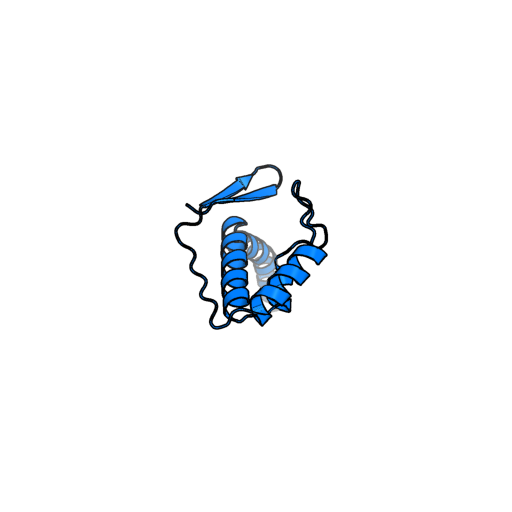7 O O . ALA A 1 100 ? -3.181 9.300 -7.952 1.00 89.38 100 ALA A O 1
ATOM 808 N N . THR A 1 101 ? -4.269 8.837 -9.863 1.00 88.88 101 THR A N 1
ATOM 809 C CA . THR A 1 101 ? -5.610 8.772 -9.296 1.00 88.88 101 THR A CA 1
ATOM 810 C C . THR A 1 101 ? -6.230 7.435 -9.665 1.00 88.88 101 THR A C 1
ATOM 812 O O . THR A 1 101 ? -6.238 7.045 -10.828 1.00 88.88 101 THR A O 1
ATOM 815 N N . ALA A 1 102 ? -6.735 6.717 -8.664 1.00 86.25 102 ALA A N 1
ATOM 816 C CA . ALA A 1 102 ? -7.546 5.529 -8.878 1.00 86.25 102 ALA A CA 1
ATOM 817 C C . ALA A 1 102 ? -9.015 5.908 -8.675 1.00 86.25 102 ALA A C 1
ATOM 819 O O . ALA A 1 102 ? -9.389 6.365 -7.594 1.00 86.25 102 ALA A O 1
ATOM 820 N N . VAL A 1 103 ? -9.826 5.729 -9.712 1.00 83.38 103 VAL A N 1
ATOM 821 C CA . VAL A 1 103 ? -11.274 5.937 -9.683 1.00 83.38 103 VAL A CA 1
ATOM 822 C C . VAL A 1 103 ? -11.946 4.568 -9.696 1.00 83.38 103 VAL A C 1
ATOM 824 O O . VAL A 1 103 ? -11.563 3.678 -10.459 1.00 83.38 103 VAL A O 1
ATOM 827 N N . MET A 1 104 ? -12.913 4.389 -8.802 1.00 76.25 104 MET A N 1
ATOM 828 C CA . MET A 1 104 ? -13.787 3.219 -8.739 1.00 76.25 104 MET A CA 1
ATOM 829 C C . MET A 1 104 ? -15.204 3.705 -9.036 1.00 76.25 104 MET A C 1
ATOM 831 O O . MET A 1 104 ? -15.620 4.702 -8.439 1.00 76.25 104 MET A O 1
ATOM 835 N N . ASP A 1 105 ? -15.883 3.041 -9.969 1.00 60.50 105 ASP A N 1
ATOM 836 C CA . ASP A 1 105 ? -17.275 3.320 -10.362 1.00 60.50 105 ASP A CA 1
ATOM 837 C C . ASP A 1 105 ? -18.274 2.557 -9.467 1.00 60.50 105 ASP A C 1
ATOM 839 O O . ASP A 1 105 ? -17.952 1.414 -9.052 1.00 60.50 105 ASP A O 1
#

Radius of gyration: 21.15 Å; Cα contacts (8 Å, |Δi|>4): 73; chains: 1; bounding box: 57×39×42 Å

Nearest PDB structures (foldseek):
  4y4v-assembly1_A  TM=7.958E-01  e=1.816E-01  Helicobacter pylori 26695
  8f3x-assembly1_A  TM=6.477E-01  e=2.864E-01  Enterococcus faecium
  8u55-assembly1_A  TM=6.651E-01  e=4.233E-01  Enterococcus faecium EnGen0025
  6msd-assembly1_Y  TM=3.430E-01  e=4.712E+00  Homo sapiens
  6g2u-assembly1_B  TM=3.568E-01  e=9.036E+00  Homo sapiens

Secondary structure (DSSP, 8-state):
-HHHHHHHHHHHHHHHHHHHHHHSPPHHHHHHHHHHHHHHHHHTT-HHHHHHTS-TT-B-TT--BHHHHHHHHHHHHHH--S--------EEEEPTTS-EEEE--

Mean predicted aligned error: 8.08 Å

Solvent-accessible surface area (backbone atoms only — not comparable to full-atom values): 6375 Å² total; per-residue (Å²): 125,76,64,57,61,52,52,52,51,54,49,47,67,59,49,48,60,55,52,50,61,75,67,52,78,50,69,61,59,49,51,56,49,48,55,52,50,40,40,50,21,53,40,67,65,35,62,71,59,37,53,69,78,49,54,82,83,40,67,51,98,86,69,50,30,43,70,53,49,53,57,50,50,54,55,44,56,76,73,49,79,88,52,81,68,86,86,62,80,70,44,69,50,76,46,97,87,74,50,71,48,78,48,70,121

Foldseek 3Di:
DVVVVVVVVVVCVVVVVVVCVVPPDDPVRVVVVLVVQLQVCLQVLPLVSNLVSPDQQDADPVGDHSVNVSVVSVVVPVVDHRDHDDAPDWDKDQDPVRDIDIDGD

pLDDT: mean 87.78, std 7.73, range [56.19, 96.38]